Protein AF-R7MCP2-F1 (afdb_monomer_lite)

Secondary structure (DSSP, 8-state):
-B-TTS-B--EEEEEEEEETTEEEEEEEES-HHHHHHHHHHHHHHHS---EEEEEEEEEEEETTTTEEEEEE-

Foldseek 3Di:
DADPVRHDKFKKKWWWDQDPNDTDTPDIDSDPVVNVVVQVVCCVVVVDGTDIDIWIWDWDQDPVVRDIDTDTD

pLDDT: mean 85.69, std 10.52, range [60.94, 96.62]

Sequence (73 aa):
MFDAHGQKVDALYQLIQMKNCERIVKFKTASIDSALGYLQWHIRKYKRGLLLEVSLLKKIYDWRTKSVRYSYE

Radius of gyration: 15.66 Å; chains: 1; bounding box: 34×27×40 Å

Structure (mmCIF, N/CA/C/O backbone):
data_AF-R7MCP2-F1
#
_entry.id   AF-R7MCP2-F1
#
loop_
_atom_site.group_PDB
_atom_site.id
_atom_site.type_symbol
_atom_site.label_atom_id
_atom_site.label_alt_id
_atom_site.label_comp_id
_atom_site.label_asym_id
_atom_site.label_entity_id
_atom_site.label_seq_id
_atom_site.pdbx_PDB_ins_code
_atom_site.Cartn_x
_atom_site.Cartn_y
_atom_site.Cartn_z
_atom_site.occupancy
_atom_site.B_iso_or_equiv
_atom_site.auth_seq_id
_atom_site.auth_comp_id
_atom_site.auth_asym_id
_atom_site.auth_atom_id
_atom_site.pdbx_PDB_model_num
ATOM 1 N N . MET A 1 1 ? -0.101 -6.647 -12.339 1.00 62.94 1 MET A N 1
ATOM 2 C CA . MET A 1 1 ? -1.056 -6.050 -13.301 1.00 62.94 1 MET A CA 1
ATOM 3 C C . MET A 1 1 ? -0.333 -5.931 -14.639 1.00 62.94 1 MET A C 1
ATOM 5 O O . MET A 1 1 ? 0.889 -6.000 -14.617 1.00 62.94 1 MET A O 1
ATOM 9 N N . PHE A 1 2 ? -1.016 -5.814 -15.777 1.00 61.16 2 PHE A N 1
ATOM 10 C CA . PHE A 1 2 ? -0.356 -5.571 -17.068 1.00 61.16 2 PHE A CA 1
ATOM 11 C C . PHE A 1 2 ? -0.910 -4.287 -17.687 1.00 61.16 2 PHE A C 1
ATOM 13 O O . PHE A 1 2 ? -2.094 -4.004 -17.508 1.00 61.16 2 PHE A O 1
ATOM 20 N N . ASP A 1 3 ? -0.064 -3.492 -18.342 1.00 67.00 3 ASP A N 1
ATOM 21 C CA . ASP A 1 3 ? -0.515 -2.312 -19.088 1.00 67.00 3 ASP A CA 1
ATOM 22 C C . ASP A 1 3 ? -1.162 -2.708 -20.431 1.00 67.00 3 ASP A C 1
ATOM 24 O O . ASP A 1 3 ? -1.204 -3.882 -20.807 1.00 67.00 3 ASP A O 1
ATOM 28 N N . ALA A 1 4 ? -1.657 -1.718 -21.180 1.00 61.97 4 ALA A N 1
ATOM 29 C CA . ALA A 1 4 ? -2.254 -1.920 -22.505 1.00 61.97 4 ALA A CA 1
ATOM 30 C C . ALA A 1 4 ? -1.274 -2.496 -23.554 1.00 61.97 4 ALA A C 1
ATOM 32 O O . ALA A 1 4 ? -1.696 -2.881 -24.642 1.00 61.97 4 ALA A O 1
ATOM 33 N N . HIS A 1 5 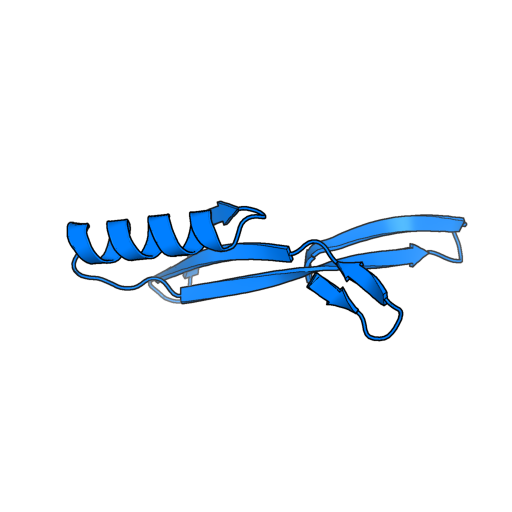? 0.021 -2.569 -23.234 1.00 65.06 5 HIS A N 1
ATOM 34 C CA . HIS A 1 5 ? 1.082 -3.117 -24.076 1.00 65.06 5 HIS A CA 1
ATOM 35 C C . HIS A 1 5 ? 1.583 -4.483 -23.577 1.00 65.06 5 HIS A C 1
ATOM 37 O O . HIS A 1 5 ? 2.557 -5.011 -24.115 1.00 65.06 5 HIS A O 1
ATOM 43 N N . GLY A 1 6 ? 0.934 -5.069 -22.563 1.00 60.94 6 GLY A N 1
ATOM 44 C CA . GLY A 1 6 ? 1.289 -6.375 -22.010 1.00 60.94 6 GLY A CA 1
ATOM 45 C C . GLY A 1 6 ? 2.533 -6.371 -21.117 1.00 60.94 6 GLY A C 1
ATOM 46 O O . GLY A 1 6 ? 3.053 -7.443 -20.805 1.00 60.94 6 GLY A O 1
ATOM 47 N N . GLN A 1 7 ? 3.028 -5.210 -20.676 1.00 66.31 7 GLN A N 1
ATOM 48 C CA . GLN A 1 7 ? 4.144 -5.140 -19.729 1.00 66.31 7 GLN A CA 1
ATOM 49 C C . GLN A 1 7 ? 3.650 -5.343 -18.302 1.00 66.31 7 GLN A C 1
ATOM 51 O O . GLN A 1 7 ? 2.629 -4.784 -17.904 1.00 66.31 7 GLN A O 1
ATOM 56 N N . LYS A 1 8 ? 4.382 -6.139 -17.512 1.00 65.00 8 LYS A N 1
ATOM 57 C CA . LYS A 1 8 ? 4.070 -6.340 -16.094 1.00 65.00 8 LYS A CA 1
ATOM 58 C C . LYS A 1 8 ? 4.292 -5.025 -15.347 1.00 65.00 8 LYS A C 1
ATOM 60 O O . LYS A 1 8 ? 5.419 -4.559 -15.224 1.00 65.00 8 LYS A O 1
ATOM 65 N N . VAL A 1 9 ? 3.203 -4.458 -14.844 1.00 68.69 9 VAL A N 1
ATOM 66 C CA . VAL A 1 9 ? 3.196 -3.278 -13.983 1.00 68.69 9 VAL A CA 1
ATOM 67 C C . VAL A 1 9 ? 3.163 -3.754 -12.538 1.00 68.69 9 VAL A C 1
ATOM 69 O O . VAL A 1 9 ? 2.226 -4.455 -12.117 1.00 68.69 9 VAL A O 1
ATOM 72 N N . ASP A 1 10 ? 4.199 -3.379 -11.794 1.00 81.00 10 ASP A N 1
ATOM 73 C CA . ASP A 1 10 ? 4.228 -3.528 -10.346 1.00 81.00 10 ASP A CA 1
ATOM 74 C C . ASP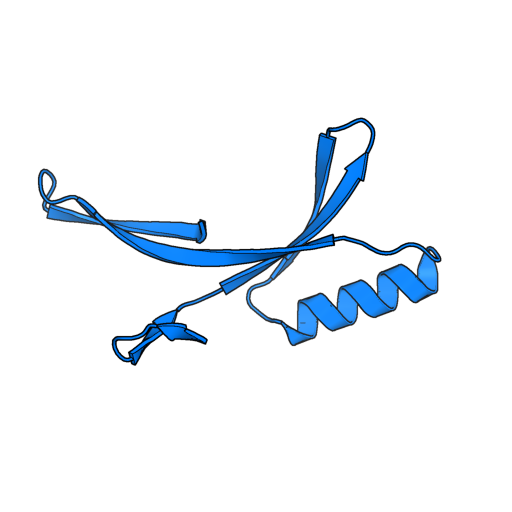 A 1 10 ? 3.367 -2.430 -9.717 1.00 81.00 10 ASP A C 1
ATOM 76 O O . ASP A 1 10 ? 3.378 -1.283 -10.156 1.00 81.00 10 ASP A O 1
ATOM 80 N N . ALA A 1 11 ? 2.585 -2.782 -8.703 1.00 85.56 11 ALA A N 1
ATOM 81 C CA . ALA A 1 11 ? 1.725 -1.848 -7.989 1.00 85.56 11 ALA A CA 1
ATOM 82 C C . ALA A 1 11 ? 2.169 -1.769 -6.531 1.00 85.56 11 ALA A C 1
ATOM 84 O O . ALA A 1 11 ? 2.532 -2.780 -5.930 1.00 85.56 11 ALA A O 1
ATOM 85 N N . LEU A 1 12 ? 2.116 -0.573 -5.958 1.00 90.00 12 LEU A N 1
ATOM 86 C CA . LEU A 1 12 ? 2.294 -0.331 -4.539 1.00 90.00 12 LEU A CA 1
ATOM 87 C C . LEU A 1 12 ? 0.933 -0.005 -3.932 1.00 90.00 12 LEU A C 1
ATOM 89 O O . LEU A 1 12 ? 0.311 1.003 -4.252 1.00 90.00 12 LEU A O 1
ATOM 93 N N . TYR A 1 13 ? 0.490 -0.856 -3.021 1.00 91.94 13 TYR A N 1
ATOM 94 C CA . TYR A 1 13 ? -0.722 -0.678 -2.240 1.00 91.94 13 TYR A CA 1
ATOM 95 C C . TYR A 1 13 ? -0.364 0.003 -0.925 1.00 91.94 13 TYR A C 1
ATOM 97 O O . TYR A 1 13 ? 0.439 -0.526 -0.149 1.00 91.94 13 TYR A O 1
ATOM 105 N N . GLN A 1 14 ? -0.955 1.162 -0.654 1.00 95.44 14 GLN A N 1
ATOM 106 C CA . GLN A 1 14 ? -0.748 1.920 0.576 1.00 95.44 14 GLN A CA 1
ATOM 107 C C . GLN A 1 14 ? -2.068 2.080 1.321 1.00 95.44 14 GLN A C 1
ATOM 109 O O . GLN A 1 14 ? -3.066 2.506 0.753 1.00 95.44 14 GLN A O 1
ATOM 114 N N . LEU A 1 15 ? -2.077 1.765 2.615 1.00 95.62 15 LEU A N 1
ATOM 115 C CA . LEU A 1 15 ? -3.212 2.075 3.478 1.00 95.62 15 LEU A CA 1
ATOM 116 C C . LEU A 1 15 ? -2.923 3.357 4.239 1.00 95.62 15 LEU A C 1
ATOM 118 O O . LEU A 1 15 ? -1.962 3.429 5.013 1.00 95.62 15 LEU A O 1
ATOM 122 N N . ILE A 1 16 ? -3.764 4.358 4.018 1.00 95.75 16 ILE A N 1
ATOM 123 C CA . ILE A 1 16 ? -3.582 5.707 4.533 1.00 95.75 16 ILE A CA 1
ATOM 124 C C . ILE A 1 16 ? -4.704 6.075 5.497 1.00 95.75 16 ILE A C 1
ATOM 126 O O . ILE A 1 16 ? -5.870 5.702 5.340 1.00 95.75 16 ILE A O 1
ATOM 130 N N . GLN A 1 17 ? -4.329 6.836 6.514 1.00 94.00 17 GLN A N 1
ATOM 131 C CA . GLN A 1 17 ? -5.248 7.514 7.405 1.00 94.00 17 GLN A CA 1
ATOM 132 C C . GLN A 1 17 ? -5.123 9.015 7.162 1.00 94.00 17 GLN A C 1
ATOM 134 O O . GLN A 1 17 ? -4.033 9.568 7.298 1.00 94.00 17 GLN A O 1
ATOM 139 N N . MET A 1 18 ? -6.241 9.668 6.858 1.00 91.06 18 MET A N 1
ATOM 140 C CA . MET A 1 18 ? -6.324 11.127 6.865 1.00 91.06 18 MET A CA 1
ATOM 141 C C . MET A 1 18 ? -6.615 11.592 8.292 1.00 91.06 18 MET A C 1
ATOM 143 O O . MET A 1 18 ? -7.586 11.143 8.908 1.00 91.06 18 MET A O 1
ATOM 147 N N . LYS A 1 19 ? -5.773 12.465 8.844 1.00 89.62 19 LYS A N 1
ATOM 148 C CA . LYS A 1 19 ? -5.993 13.087 10.156 1.00 89.62 19 LYS A CA 1
ATOM 149 C C . LYS A 1 19 ? -5.592 14.553 10.068 1.00 89.62 19 LYS A C 1
ATOM 151 O O . LYS A 1 19 ? -4.457 14.832 9.729 1.00 89.62 19 LYS A O 1
ATOM 156 N N . ASN A 1 20 ? -6.506 15.474 10.372 1.00 89.56 20 ASN A N 1
ATOM 157 C CA . ASN A 1 20 ? -6.254 16.923 10.305 1.00 89.56 20 ASN A CA 1
ATOM 158 C C . ASN A 1 20 ? -5.670 17.378 8.952 1.00 89.56 20 ASN A C 1
ATOM 160 O O . ASN A 1 20 ? -4.724 18.153 8.917 1.00 89.56 20 ASN A O 1
ATOM 164 N N . CYS A 1 21 ? -6.203 16.851 7.845 1.00 85.81 21 CYS A N 1
ATOM 165 C CA . CYS A 1 21 ? -5.686 17.074 6.486 1.00 85.81 21 CYS A CA 1
ATOM 166 C C . CYS A 1 21 ? -4.256 16.554 6.229 1.00 85.81 21 CYS A C 1
ATOM 168 O O . CYS A 1 21 ? -3.750 16.709 5.122 1.00 85.81 21 CYS A O 1
ATOM 170 N N . GLU A 1 22 ? -3.629 15.871 7.189 1.00 91.62 22 GLU A N 1
ATOM 171 C CA . GLU A 1 22 ? -2.352 15.188 7.004 1.00 91.62 22 GLU A CA 1
ATOM 172 C C . GLU A 1 22 ? -2.564 13.729 6.587 1.00 91.62 22 GLU A C 1
ATOM 174 O O . GLU A 1 22 ? -3.393 12.998 7.148 1.00 91.62 22 GLU A O 1
ATOM 179 N N . ARG A 1 23 ? -1.775 13.295 5.598 1.00 92.62 23 ARG A N 1
ATOM 180 C CA . ARG A 1 23 ? -1.731 11.915 5.107 1.00 92.62 23 ARG A CA 1
ATOM 181 C C . ARG A 1 23 ? -0.738 11.105 5.933 1.00 92.62 23 ARG A C 1
ATOM 183 O O . ARG A 1 23 ? 0.463 11.353 5.886 1.00 92.62 23 ARG A O 1
ATOM 190 N N . ILE A 1 24 ? -1.225 10.078 6.628 1.00 93.69 24 ILE A N 1
ATOM 191 C CA . ILE A 1 24 ? -0.389 9.162 7.414 1.00 93.69 24 ILE A CA 1
ATOM 192 C C . ILE A 1 24 ? -0.450 7.766 6.795 1.00 93.69 24 ILE A C 1
ATOM 194 O O . ILE A 1 24 ? -1.488 7.104 6.845 1.00 93.69 24 ILE A O 1
ATOM 198 N N . VAL A 1 25 ? 0.672 7.286 6.254 1.00 94.38 25 VAL A N 1
ATOM 199 C CA . VAL A 1 25 ? 0.787 5.915 5.730 1.00 94.38 25 VAL A CA 1
ATOM 200 C C . VAL A 1 25 ? 0.902 4.935 6.897 1.00 94.38 25 VAL A C 1
ATOM 202 O O . VAL A 1 25 ? 1.844 5.001 7.683 1.00 94.38 25 VAL A O 1
ATOM 205 N N . LYS A 1 26 ? -0.056 4.014 7.016 1.00 94.62 26 LYS A N 1
ATOM 206 C CA . LYS A 1 26 ? -0.079 2.975 8.059 1.00 94.62 26 LYS A CA 1
ATOM 207 C C . LYS A 1 26 ? 0.527 1.659 7.597 1.00 94.62 26 LYS A C 1
ATOM 209 O O . LYS A 1 26 ? 1.084 0.927 8.409 1.00 94.62 26 LYS A O 1
ATOM 214 N N . PHE A 1 27 ? 0.416 1.363 6.307 1.00 93.75 27 PHE A N 1
A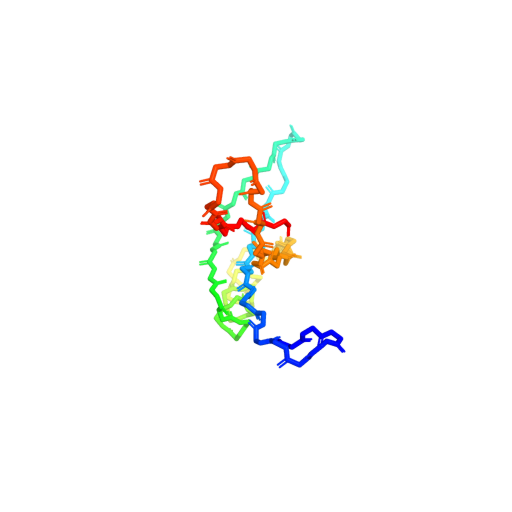TOM 215 C CA . PHE A 1 27 ? 0.904 0.123 5.719 1.00 93.75 27 PHE A CA 1
ATOM 216 C C . PHE A 1 27 ? 1.224 0.328 4.237 1.00 93.75 27 PHE A C 1
ATOM 218 O O . PHE A 1 27 ? 0.563 1.126 3.573 1.00 93.75 27 PHE A O 1
ATOM 225 N N . LYS A 1 28 ? 2.236 -0.378 3.724 1.00 93.62 28 LYS A N 1
ATOM 226 C CA . LYS A 1 28 ? 2.614 -0.375 2.305 1.00 93.62 28 LYS A CA 1
ATOM 227 C C . LYS A 1 28 ? 3.073 -1.765 1.875 1.00 93.62 28 LYS A C 1
ATOM 229 O O . LYS A 1 28 ? 3.808 -2.414 2.616 1.00 93.62 28 LYS A O 1
ATOM 234 N N . THR A 1 29 ? 2.663 -2.219 0.697 1.00 92.75 29 THR A N 1
ATOM 235 C CA . THR A 1 29 ? 3.055 -3.530 0.162 1.00 92.75 29 THR A CA 1
ATOM 236 C C . THR A 1 29 ? 2.865 -3.599 -1.351 1.00 92.75 29 THR A C 1
ATOM 238 O O . THR A 1 29 ? 2.057 -2.860 -1.900 1.00 92.75 29 THR A O 1
ATOM 241 N N . ALA A 1 30 ? 3.577 -4.503 -2.022 1.00 89.69 30 ALA A N 1
ATOM 242 C CA . ALA A 1 30 ? 3.351 -4.814 -3.435 1.00 89.69 30 ALA A CA 1
ATOM 243 C C . ALA A 1 30 ? 2.282 -5.908 -3.659 1.00 89.69 30 ALA A C 1
ATOM 245 O O . ALA A 1 30 ? 1.937 -6.218 -4.795 1.00 89.69 30 ALA A O 1
ATOM 246 N N . SER A 1 31 ? 1.756 -6.509 -2.584 1.00 90.00 31 SER A N 1
ATOM 247 C CA . SER A 1 31 ? 0.730 -7.560 -2.643 1.00 90.00 31 SER A CA 1
ATOM 248 C C . SER A 1 31 ? -0.638 -7.030 -2.216 1.00 90.00 31 SER A C 1
ATOM 250 O O . SER A 1 31 ? -0.807 -6.580 -1.079 1.00 90.00 31 SER A O 1
ATOM 252 N N . ILE A 1 32 ? -1.631 -7.138 -3.103 1.00 90.00 32 ILE A N 1
ATOM 253 C CA . ILE A 1 32 ? -3.011 -6.742 -2.800 1.00 90.00 32 ILE A CA 1
AT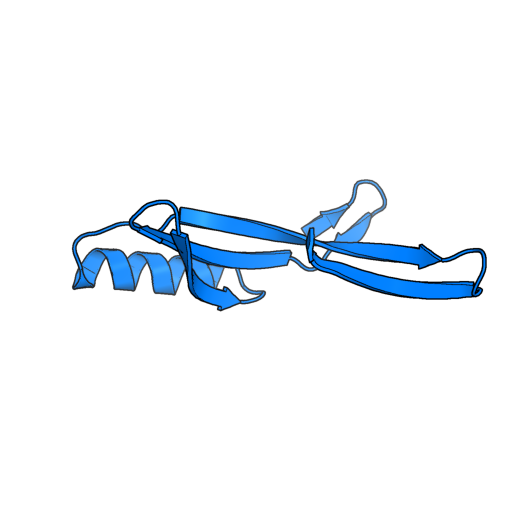OM 254 C C . ILE A 1 32 ? -3.600 -7.567 -1.652 1.00 90.00 32 ILE A C 1
ATOM 256 O O . ILE A 1 32 ? -4.243 -7.002 -0.771 1.00 90.00 32 ILE A O 1
ATOM 260 N N . ASP A 1 33 ? -3.311 -8.868 -1.593 1.00 93.44 33 ASP A N 1
ATOM 261 C CA . ASP A 1 33 ? -3.831 -9.758 -0.549 1.00 93.44 33 ASP A CA 1
ATOM 262 C C . ASP A 1 33 ? -3.312 -9.352 0.830 1.00 93.44 33 ASP A C 1
ATOM 264 O O . ASP A 1 33 ? -4.070 -9.284 1.799 1.00 93.44 33 ASP A O 1
ATOM 268 N N . SER A 1 34 ? -2.031 -8.984 0.912 1.00 93.88 34 SER A N 1
ATOM 269 C CA . SER A 1 34 ? -1.437 -8.476 2.149 1.00 93.88 34 SER A CA 1
ATOM 270 C C . SER A 1 34 ? -2.049 -7.135 2.567 1.00 93.88 34 SER A C 1
ATOM 272 O O . SER A 1 34 ? -2.279 -6.911 3.757 1.00 93.88 34 SER A O 1
ATOM 274 N N . ALA A 1 35 ? -2.339 -6.243 1.611 1.00 94.62 35 ALA A N 1
ATOM 275 C CA . ALA A 1 35 ? -3.007 -4.972 1.891 1.00 94.62 35 ALA A CA 1
ATOM 276 C C . ALA A 1 35 ? -4.437 -5.194 2.407 1.00 94.62 35 ALA A C 1
ATOM 278 O O . ALA A 1 35 ? -4.816 -4.639 3.440 1.00 94.62 35 ALA A O 1
ATOM 279 N N . LEU A 1 36 ? -5.214 -6.052 1.745 1.00 94.94 36 LEU A N 1
ATOM 280 C CA . LEU A 1 36 ? -6.577 -6.387 2.158 1.00 94.94 36 LEU A CA 1
ATOM 281 C C . LEU A 1 36 ? -6.605 -7.098 3.515 1.00 94.94 36 LEU A C 1
ATOM 283 O O . LEU A 1 36 ? -7.430 -6.756 4.364 1.00 94.94 36 LEU A O 1
ATOM 287 N N . GLY A 1 37 ? -5.677 -8.024 3.762 1.00 96.62 37 GLY A N 1
ATOM 288 C CA . GLY A 1 37 ? -5.539 -8.707 5.047 1.00 96.62 37 GLY A CA 1
ATOM 289 C C . GLY A 1 37 ? -5.256 -7.731 6.192 1.00 96.62 37 GLY A C 1
ATOM 290 O O . GLY A 1 37 ? -5.925 -7.779 7.229 1.00 96.62 37 GLY A O 1
ATOM 291 N N . TYR A 1 38 ? -4.335 -6.781 5.988 1.00 95.81 38 TYR A N 1
ATOM 292 C CA . TYR A 1 38 ? -4.084 -5.725 6.970 1.00 95.81 38 TYR A CA 1
ATOM 293 C C . TYR A 1 38 ? -5.322 -4.847 7.184 1.00 95.81 38 TYR A C 1
ATOM 295 O O . TYR A 1 38 ? -5.673 -4.558 8.328 1.00 95.81 38 TYR A O 1
ATOM 303 N N . LEU A 1 39 ? -6.004 -4.431 6.111 1.00 95.38 39 LEU A N 1
ATOM 304 C CA . LEU A 1 39 ? -7.205 -3.597 6.203 1.00 95.38 39 LEU A CA 1
ATOM 305 C C . LEU A 1 39 ? -8.307 -4.292 7.014 1.00 95.38 39 LEU A C 1
ATOM 307 O O . LEU A 1 39 ? -8.878 -3.687 7.922 1.00 95.38 39 LEU A O 1
ATOM 311 N N . GLN A 1 40 ? -8.572 -5.571 6.740 1.00 96.31 40 GLN A N 1
ATOM 312 C CA . GLN A 1 40 ? -9.549 -6.364 7.488 1.00 96.31 40 GLN A CA 1
ATOM 313 C C . GLN A 1 40 ? -9.174 -6.475 8.967 1.00 96.31 40 GLN A C 1
ATOM 315 O O . GLN A 1 40 ? -10.022 -6.264 9.838 1.00 96.31 40 GLN A O 1
ATOM 320 N N . TRP A 1 41 ? -7.907 -6.769 9.268 1.00 96.12 41 TRP A N 1
ATOM 321 C CA . TRP A 1 41 ? -7.411 -6.799 10.643 1.00 96.12 41 TRP A CA 1
ATOM 322 C C . TRP A 1 41 ? -7.585 -5.442 11.341 1.00 96.12 41 TRP A C 1
ATOM 324 O O . TRP A 1 41 ? -8.090 -5.382 12.465 1.00 96.12 41 TRP A O 1
ATOM 334 N N . HIS A 1 42 ? -7.241 -4.346 10.661 1.00 94.94 42 HIS A N 1
ATOM 335 C CA . HIS A 1 42 ? -7.343 -2.993 11.197 1.00 94.94 42 HIS A CA 1
ATOM 336 C C . HIS A 1 42 ? -8.797 -2.619 11.511 1.00 94.94 42 HIS A C 1
ATOM 338 O O . HIS A 1 42 ? -9.087 -2.127 12.603 1.00 94.94 42 HIS A O 1
ATOM 344 N N . ILE A 1 43 ? -9.729 -2.916 10.600 1.00 95.25 43 ILE A N 1
ATOM 345 C CA . ILE A 1 43 ? -11.166 -2.700 10.812 1.00 95.25 43 ILE A CA 1
ATOM 346 C C . ILE A 1 43 ? -11.661 -3.520 12.007 1.00 95.25 43 ILE A C 1
ATOM 348 O O . ILE A 1 43 ? -12.373 -2.992 12.860 1.00 95.25 43 ILE A O 1
ATOM 352 N N . ARG A 1 44 ? -11.258 -4.792 12.122 1.00 96.62 44 ARG A N 1
ATOM 353 C CA . ARG A 1 44 ? -11.654 -5.649 13.252 1.00 96.62 44 ARG A CA 1
ATOM 354 C C . ARG A 1 44 ? -11.179 -5.087 14.592 1.00 96.62 44 ARG A C 1
ATOM 356 O O . ARG A 1 44 ? -11.977 -5.064 15.531 1.00 96.62 44 ARG A O 1
ATOM 363 N N . LYS A 1 45 ? -9.925 -4.622 14.656 1.00 95.88 45 LYS A N 1
ATOM 364 C CA . LYS A 1 45 ? -9.263 -4.135 15.876 1.00 95.88 45 LYS A CA 1
ATOM 365 C C . LYS A 1 45 ? -9.711 -2.735 16.297 1.00 95.88 45 LYS A C 1
ATOM 367 O O . LYS A 1 45 ? -9.992 -2.519 17.468 1.00 95.88 45 LYS A O 1
ATOM 372 N N . TYR A 1 46 ? -9.776 -1.795 15.357 1.00 93.69 46 TYR A N 1
ATOM 373 C CA . TYR A 1 46 ? -10.002 -0.374 15.650 1.00 93.69 46 TYR A CA 1
ATOM 374 C C . TYR A 1 46 ? -11.408 0.114 15.294 1.00 93.69 46 TYR A C 1
ATOM 376 O O . TYR A 1 46 ? -11.718 1.276 15.546 1.00 93.69 46 TYR A O 1
ATOM 384 N N . LYS A 1 47 ? -12.246 -0.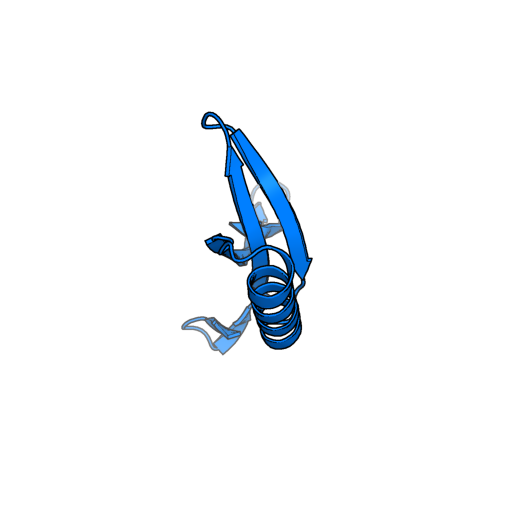739 14.683 1.00 92.81 47 LYS A N 1
ATOM 385 C CA . LYS A 1 47 ? -13.590 -0.389 14.180 1.00 92.81 47 LYS A CA 1
ATOM 386 C C . LYS A 1 47 ? -13.577 0.821 13.237 1.00 92.81 47 LYS A C 1
ATOM 388 O O . LYS A 1 47 ? -14.538 1.577 13.161 1.00 92.81 47 LYS A O 1
ATOM 393 N N . ARG A 1 48 ? -12.459 1.013 12.527 1.00 88.56 48 ARG A N 1
ATOM 394 C CA . ARG A 1 48 ? -12.209 2.128 11.606 1.00 88.56 48 ARG A CA 1
ATOM 395 C C . ARG A 1 48 ? -11.556 1.628 10.324 1.00 88.56 48 ARG A C 1
ATOM 397 O O . ARG A 1 48 ? -10.631 0.811 10.374 1.00 88.56 48 ARG A O 1
ATOM 404 N N . GLY A 1 49 ? -12.034 2.147 9.196 1.00 88.75 49 GLY A N 1
ATOM 405 C CA . GLY A 1 49 ? -11.438 1.925 7.882 1.00 88.75 49 GLY A CA 1
ATOM 406 C C . GLY A 1 49 ? -10.170 2.751 7.667 1.00 88.75 49 GLY A C 1
ATOM 407 O O . GLY A 1 49 ? -9.944 3.759 8.338 1.00 88.75 49 GLY A O 1
ATOM 408 N N . LEU A 1 50 ? -9.354 2.303 6.718 1.00 93.94 50 LEU A N 1
ATOM 409 C CA . LEU A 1 50 ? -8.269 3.071 6.112 1.00 93.94 50 LEU A CA 1
ATOM 410 C C . LEU A 1 50 ? -8.587 3.224 4.625 1.00 93.94 50 LEU A C 1
ATOM 412 O O . LEU A 1 50 ? -9.267 2.372 4.053 1.00 93.94 50 LEU A O 1
ATOM 416 N N . LEU A 1 51 ? -8.094 4.290 4.007 1.00 93.75 51 LEU A N 1
ATOM 417 C CA . LEU A 1 51 ? -8.190 4.445 2.560 1.00 93.75 51 LEU A CA 1
ATOM 418 C C . LEU A 1 51 ? -7.095 3.597 1.910 1.00 93.75 51 LEU A C 1
ATOM 420 O O . LEU A 1 51 ? -5.955 3.606 2.374 1.00 93.75 51 LEU A O 1
ATOM 424 N N . LEU A 1 52 ? -7.449 2.862 0.859 1.00 93.44 52 LEU A N 1
ATOM 425 C CA . LEU A 1 52 ? -6.503 2.111 0.043 1.00 93.44 52 LEU A CA 1
ATOM 426 C C . LEU A 1 52 ? -6.132 2.950 -1.176 1.00 93.44 52 LEU A C 1
ATOM 428 O O . LEU A 1 52 ? -6.973 3.231 -2.024 1.00 93.44 52 LEU A O 1
ATOM 432 N N . GLU A 1 53 ? -4.868 3.329 -1.246 1.00 92.44 53 GLU A N 1
ATOM 433 C CA . GLU A 1 53 ? -4.257 4.023 -2.368 1.00 92.44 53 GLU A CA 1
ATOM 434 C C . GLU A 1 53 ? -3.429 3.017 -3.172 1.00 92.44 53 GLU A C 1
ATOM 436 O O . GLU A 1 53 ? -2.745 2.160 -2.602 1.00 92.44 53 GLU A O 1
ATOM 441 N N . VAL A 1 54 ? -3.528 3.090 -4.497 1.00 89.44 54 VAL A N 1
ATOM 442 C CA . VAL A 1 54 ? -2.820 2.200 -5.417 1.00 89.44 54 VAL A CA 1
ATOM 443 C C . VAL A 1 54 ? -1.958 3.065 -6.314 1.00 89.44 54 VAL A C 1
ATOM 445 O O . VAL A 1 54 ? -2.496 3.808 -7.129 1.00 89.44 54 VAL A O 1
ATOM 448 N N . SER A 1 55 ? -0.644 2.942 -6.168 1.00 88.56 55 SER A N 1
ATOM 449 C CA . SER A 1 55 ? 0.317 3.631 -7.022 1.00 88.56 55 SER A CA 1
ATOM 450 C C . SER A 1 55 ? 0.959 2.646 -7.984 1.00 88.56 55 SER A C 1
ATOM 452 O O . SER A 1 55 ? 1.394 1.563 -7.583 1.00 88.56 55 SER A O 1
ATOM 454 N N . LEU A 1 56 ? 1.028 2.999 -9.259 1.00 83.44 56 LEU A N 1
ATOM 455 C CA . LEU A 1 56 ? 1.567 2.117 -10.293 1.00 83.44 56 LEU A CA 1
ATOM 456 C C . LEU A 1 56 ? 3.036 2.446 -10.547 1.00 83.44 56 LEU A C 1
ATOM 458 O O . LEU A 1 56 ? 3.406 3.610 -10.688 1.00 83.44 56 LEU A O 1
ATOM 462 N N . LEU A 1 57 ? 3.886 1.418 -10.615 1.00 82.00 57 LEU A N 1
ATOM 463 C CA . LEU A 1 57 ? 5.285 1.585 -10.982 1.00 82.00 57 LEU A CA 1
ATOM 464 C C . LEU A 1 57 ? 5.364 1.953 -12.462 1.00 82.00 57 LEU A C 1
ATOM 466 O O . LEU A 1 57 ? 5.131 1.131 -13.348 1.00 82.00 57 LEU A O 1
ATOM 470 N N . LYS A 1 58 ? 5.738 3.196 -12.726 1.00 78.88 58 LYS A N 1
ATOM 471 C CA . LYS A 1 58 ? 5.943 3.728 -14.061 1.00 78.88 58 LYS A CA 1
ATOM 472 C C . LYS A 1 58 ? 7.423 3.751 -14.388 1.00 78.88 58 LYS A C 1
ATOM 474 O O . LYS A 1 58 ? 8.257 4.244 -13.622 1.00 78.88 58 LYS A O 1
ATOM 479 N N . LYS A 1 59 ? 7.744 3.239 -15.571 1.00 76.62 59 LYS A N 1
ATOM 480 C CA . LYS A 1 59 ? 9.063 3.381 -16.177 1.00 76.62 59 LYS A CA 1
ATOM 481 C C . LYS A 1 59 ? 9.147 4.761 -16.828 1.00 76.62 59 LYS A C 1
ATOM 483 O O . LYS A 1 59 ? 8.410 5.057 -17.763 1.00 76.62 59 LYS A O 1
ATOM 488 N N . ILE A 1 60 ? 10.048 5.599 -16.337 1.00 78.50 60 ILE A N 1
ATOM 489 C CA . ILE A 1 60 ? 10.311 6.939 -16.858 1.00 78.50 60 ILE A CA 1
ATOM 490 C C . ILE A 1 60 ? 11.625 6.878 -17.633 1.00 78.50 60 ILE A C 1
ATOM 492 O O . ILE A 1 60 ? 12.682 6.597 -17.064 1.00 78.50 60 ILE A O 1
ATOM 496 N N . TYR A 1 61 ? 11.555 7.115 -18.941 1.00 78.56 61 TYR A N 1
ATOM 497 C CA . TYR A 1 61 ? 12.735 7.192 -19.797 1.00 78.56 61 TYR A CA 1
ATOM 498 C C . TYR A 1 61 ? 13.223 8.638 -19.882 1.00 78.56 61 TYR A C 1
ATOM 500 O O . TYR A 1 61 ? 12.504 9.514 -20.364 1.00 78.56 61 TYR A O 1
ATOM 508 N N . ASP A 1 62 ? 14.449 8.889 -19.433 1.00 81.81 62 ASP A N 1
ATOM 509 C CA . ASP A 1 62 ? 15.125 10.162 -19.640 1.00 81.81 62 ASP A CA 1
ATOM 510 C C . ASP A 1 62 ? 15.971 10.072 -20.912 1.00 81.81 62 ASP A C 1
ATOM 512 O O . ASP A 1 62 ? 17.053 9.478 -20.943 1.00 81.81 62 ASP A O 1
ATOM 516 N N . TRP A 1 63 ? 15.462 10.677 -21.984 1.00 80.56 63 TRP A N 1
ATOM 517 C CA . TRP A 1 63 ? 16.121 10.679 -23.285 1.00 80.56 63 TRP A CA 1
ATOM 518 C C . TRP A 1 63 ? 17.403 11.516 -23.308 1.00 80.56 63 TRP A C 1
ATOM 520 O O . TRP A 1 63 ? 18.300 11.207 -24.092 1.00 80.56 63 TRP A O 1
ATOM 530 N N . ARG A 1 64 ? 17.524 12.541 -22.450 1.00 83.44 64 ARG A N 1
ATOM 531 C CA . ARG A 1 64 ? 18.720 13.398 -22.388 1.00 83.44 64 ARG A CA 1
ATOM 532 C C . ARG A 1 64 ? 19.891 12.660 -21.768 1.00 83.44 64 ARG A C 1
ATOM 534 O O . ARG A 1 64 ? 21.004 12.746 -22.273 1.00 83.44 64 ARG A O 1
ATOM 541 N N . THR A 1 65 ? 19.638 11.930 -20.687 1.00 85.38 65 THR A N 1
ATOM 542 C CA . THR A 1 65 ? 20.683 11.172 -19.982 1.00 85.38 65 THR A CA 1
ATOM 543 C C . THR A 1 65 ? 20.787 9.719 -20.446 1.00 85.38 65 THR A C 1
ATOM 545 O O . THR A 1 65 ? 21.650 8.991 -19.960 1.00 85.38 65 THR A O 1
ATOM 548 N N . LYS A 1 66 ? 19.928 9.289 -21.386 1.00 84.31 66 LYS A N 1
ATOM 549 C CA . LYS A 1 66 ? 19.760 7.886 -21.810 1.00 84.31 66 LYS A CA 1
ATOM 550 C C . LYS A 1 66 ? 19.584 6.943 -20.611 1.00 84.31 66 LYS A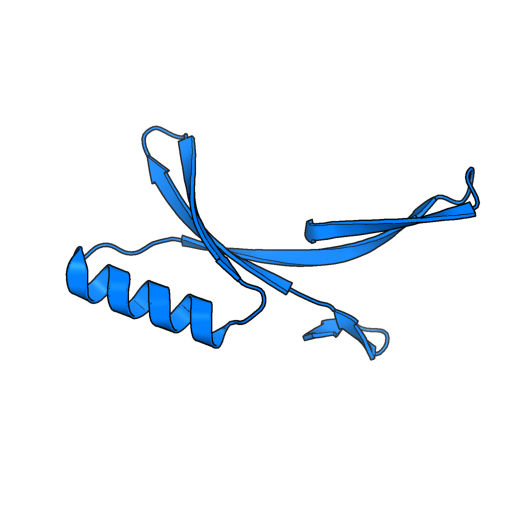 C 1
ATOM 552 O O . LYS A 1 66 ? 20.092 5.823 -20.615 1.00 84.31 66 LYS A O 1
ATOM 557 N N . SER A 1 67 ? 18.895 7.409 -19.568 1.00 80.00 67 SER A N 1
ATOM 558 C CA . SER A 1 67 ? 18.714 6.667 -18.320 1.00 80.00 67 SER A CA 1
ATOM 559 C C . SER A 1 67 ? 17.257 6.265 -18.110 1.00 80.00 67 SER A C 1
ATOM 561 O O . SER A 1 67 ? 16.326 6.900 -18.605 1.00 80.00 67 SER A O 1
ATOM 563 N N . VAL A 1 68 ? 17.059 5.171 -17.379 1.00 80.38 68 VAL A N 1
ATOM 564 C CA . VAL A 1 68 ? 15.738 4.664 -17.007 1.00 80.38 68 VAL A CA 1
ATOM 565 C C . VAL A 1 68 ? 15.568 4.855 -15.509 1.00 80.38 68 VAL A C 1
ATOM 567 O O . VAL A 1 68 ? 16.402 4.395 -14.730 1.00 80.38 68 VAL A O 1
ATOM 570 N N . ARG A 1 69 ? 14.476 5.500 -15.100 1.00 78.69 69 ARG A N 1
ATOM 571 C CA . ARG A 1 69 ? 14.061 5.608 -13.697 1.00 78.69 69 ARG A CA 1
ATOM 572 C C . ARG A 1 69 ? 12.723 4.910 -13.505 1.00 78.69 69 ARG A C 1
ATOM 574 O O . ARG A 1 69 ? 11.918 4.841 -14.429 1.00 78.69 69 ARG A O 1
ATOM 581 N N . TYR A 1 70 ? 12.485 4.412 -12.302 1.00 73.12 70 TYR A N 1
ATOM 582 C CA . TYR A 1 70 ? 11.211 3.817 -11.921 1.00 73.12 70 TYR A CA 1
ATOM 583 C C . TYR A 1 70 ? 10.621 4.638 -10.780 1.00 73.12 70 TYR A C 1
ATOM 585 O O . TYR A 1 70 ? 11.319 4.918 -9.806 1.00 73.12 70 TYR A O 1
ATOM 593 N N . SER A 1 71 ? 9.363 5.049 -10.914 1.00 74.88 71 SER A N 1
ATOM 594 C CA . SER A 1 71 ? 8.650 5.809 -9.886 1.00 74.88 71 SER A CA 1
ATOM 595 C C . SER A 1 71 ? 7.241 5.269 -9.731 1.00 74.88 71 SER A C 1
ATOM 597 O O . SER A 1 71 ? 6.630 4.876 -10.718 1.00 74.88 71 SER A O 1
ATOM 599 N N . TYR A 1 72 ? 6.731 5.259 -8.504 1.00 74.25 72 TYR A N 1
ATOM 600 C CA . TYR A 1 72 ? 5.320 5.002 -8.241 1.00 74.25 72 TYR A CA 1
ATOM 601 C C . TYR A 1 72 ? 4.563 6.328 -8.399 1.00 74.25 72 TYR A C 1
ATOM 603 O O . TYR A 1 72 ? 4.906 7.290 -7.710 1.00 74.25 72 TYR A O 1
ATOM 611 N N . GLU A 1 73 ? 3.625 6.391 -9.346 1.00 64.50 73 GLU A N 1
ATOM 612 C CA . GLU A 1 73 ? 2.637 7.482 -9.492 1.00 64.50 73 GLU A CA 1
ATOM 613 C C . GLU A 1 73 ? 1.338 7.098 -8.783 1.00 64.50 73 GLU A C 1
ATOM 615 O O . GLU A 1 73 ? 0.907 5.932 -8.955 1.00 64.50 73 GLU A O 1
#